Protein AF-A0A225WEY0-F1 (afdb_monomer_lite)

Organism: NCBI:txid4795

Foldseek 3Di:
DDDDPVVVQVVCVVVVHDNPDPPPPDDQQADPDPPPPVLQVLLCQQPVVPVVDVVCSRVSRSVLSNCVVCVVVCPVPDDPPDCSCVGPSNVPD

pLDDT: mean 79.45, std 14.99, range [35.69, 96.19]

Sequence (93 aa):
MTATLGDHYLGRVVDGLPQNKPLFSVLPPHFADPHDNFVRECTRHTFSVLESGTHIRSVLELCLASLVKHDVFLHEILPSTHLVFTSYLFRNT

Secondary structure (DSSP, 8-state):
----THHHHHHHHHTT--TT-GGGGSPPS--S-TT-H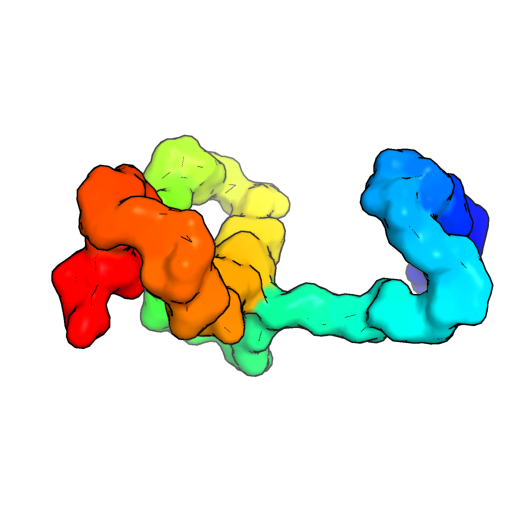HHHHHHHHHTTTTTT-GGGHHHHHHHHHHHHHTHHHHHHHS-TT-GGGGSTTTTT-

Radius of gyration: 16.0 Å; chains: 1; bounding box: 41×25×38 Å

Structure (mmCIF, N/CA/C/O backbone):
data_AF-A0A225WEY0-F1
#
_entry.id   AF-A0A225WEY0-F1
#
loop_
_atom_site.group_PDB
_atom_site.id
_atom_site.type_symbol
_atom_site.label_atom_id
_atom_site.label_alt_id
_atom_site.label_comp_id
_atom_site.label_asym_id
_atom_site.label_entity_id
_atom_site.label_seq_id
_atom_site.pdbx_PDB_ins_code
_atom_site.Cartn_x
_atom_site.Cartn_y
_atom_site.Cartn_z
_atom_site.occupancy
_atom_site.B_iso_or_equiv
_atom_site.auth_seq_id
_atom_site.auth_comp_id
_atom_site.auth_asym_id
_atom_site.auth_atom_id
_atom_site.pdbx_PDB_model_num
ATOM 1 N N . MET A 1 1 ? 18.243 1.603 -22.851 1.00 35.69 1 MET A N 1
ATOM 2 C CA . MET A 1 1 ? 18.906 2.631 -22.024 1.00 35.69 1 MET A CA 1
ATOM 3 C C . MET A 1 1 ? 19.049 2.029 -20.636 1.00 35.69 1 MET A C 1
ATOM 5 O O . MET A 1 1 ? 18.052 1.854 -19.955 1.00 35.69 1 MET A O 1
ATOM 9 N N . THR A 1 2 ? 20.231 1.510 -20.312 1.00 36.59 2 THR A N 1
ATOM 10 C CA . THR A 1 2 ? 20.489 0.737 -19.088 1.00 36.59 2 THR A CA 1
ATOM 11 C C . THR A 1 2 ? 20.743 1.698 -17.933 1.00 36.59 2 THR A C 1
ATOM 13 O O . THR A 1 2 ? 21.739 2.419 -17.969 1.00 36.59 2 THR A O 1
ATOM 16 N N . ALA A 1 3 ? 19.850 1.724 -16.942 1.00 44.62 3 ALA A N 1
ATOM 17 C CA . ALA A 1 3 ? 20.098 2.406 -15.676 1.00 44.62 3 ALA A CA 1
ATOM 18 C C . ALA A 1 3 ? 21.403 1.858 -15.067 1.00 44.62 3 ALA A C 1
ATOM 20 O O . ALA A 1 3 ? 21.605 0.647 -14.945 1.00 44.62 3 ALA A O 1
ATOM 21 N N . THR A 1 4 ? 22.361 2.751 -14.852 1.00 45.00 4 THR A N 1
ATOM 22 C CA . THR A 1 4 ? 23.733 2.451 -14.440 1.00 45.00 4 THR A CA 1
ATOM 23 C C . THR A 1 4 ? 23.761 2.016 -12.981 1.00 45.00 4 THR A C 1
ATOM 25 O O . THR A 1 4 ? 23.614 2.878 -12.130 1.00 45.00 4 THR A O 1
ATOM 28 N N . LEU A 1 5 ? 24.079 0.737 -12.729 1.00 54.31 5 LEU A N 1
ATOM 29 C CA . LEU A 1 5 ? 24.398 0.026 -11.464 1.00 54.31 5 LEU A CA 1
ATOM 30 C C . LEU A 1 5 ? 24.833 0.832 -10.208 1.00 54.31 5 LEU A C 1
ATOM 32 O O . LEU A 1 5 ? 24.734 0.311 -9.094 1.00 54.31 5 LEU A O 1
ATOM 36 N N . GLY A 1 6 ? 25.361 2.049 -10.357 1.00 52.78 6 GLY A N 1
ATOM 37 C CA . GLY A 1 6 ? 25.686 2.966 -9.265 1.00 52.78 6 GLY A CA 1
ATOM 38 C C . GLY A 1 6 ? 24.462 3.542 -8.542 1.00 52.78 6 GLY A C 1
ATOM 39 O O . GLY A 1 6 ? 24.537 3.741 -7.330 1.00 52.78 6 GLY A O 1
ATOM 40 N N . ASP A 1 7 ? 23.332 3.728 -9.231 1.00 57.69 7 ASP A N 1
ATOM 41 C CA . ASP A 1 7 ? 22.053 4.112 -8.609 1.00 57.69 7 ASP A CA 1
ATOM 42 C C . ASP A 1 7 ? 21.553 3.030 -7.640 1.00 57.69 7 ASP A C 1
ATOM 44 O O . ASP A 1 7 ? 21.174 3.321 -6.506 1.00 57.69 7 ASP A O 1
ATOM 48 N N . HIS A 1 8 ? 21.681 1.762 -8.027 1.00 61.75 8 HIS A N 1
ATOM 49 C CA . HIS A 1 8 ? 21.343 0.621 -7.192 1.00 61.75 8 HIS A CA 1
ATOM 50 C C . HIS A 1 8 ? 22.252 0.504 -5.959 1.00 61.75 8 HIS A C 1
ATOM 52 O O . HIS A 1 8 ? 21.784 0.072 -4.910 1.00 61.75 8 HIS A O 1
ATOM 58 N N . TYR A 1 9 ? 23.547 0.839 -6.045 1.00 65.00 9 TYR A N 1
ATOM 59 C CA . TYR A 1 9 ? 24.442 0.790 -4.877 1.00 65.00 9 TYR A CA 1
ATOM 60 C C . TYR A 1 9 ? 24.156 1.925 -3.894 1.00 65.00 9 TYR A C 1
ATOM 62 O O . TYR A 1 9 ? 24.022 1.672 -2.699 1.00 65.00 9 TYR A O 1
ATOM 70 N N . LEU A 1 10 ? 24.035 3.159 -4.390 1.00 70.00 10 LEU A N 1
ATOM 71 C CA . LEU A 1 10 ? 23.766 4.312 -3.536 1.00 70.00 10 LEU A CA 1
ATOM 72 C C . LEU A 1 10 ? 22.387 4.195 -2.871 1.00 70.00 10 LEU A C 1
ATOM 74 O O . LEU A 1 10 ? 22.286 4.417 -1.668 1.00 70.00 10 LEU A O 1
ATOM 78 N N . GLY A 1 11 ? 21.368 3.745 -3.615 1.00 68.38 11 GLY A N 1
ATOM 79 C CA . GLY A 1 11 ? 20.051 3.426 -3.060 1.00 68.38 11 GLY A CA 1
ATOM 80 C C . GLY A 1 11 ? 20.137 2.406 -1.922 1.00 68.38 11 GLY A C 1
ATOM 81 O O . GLY A 1 11 ? 19.627 2.658 -0.838 1.00 68.38 11 GLY A O 1
ATOM 82 N N . ARG A 1 12 ? 20.907 1.317 -2.089 1.00 65.44 12 ARG A N 1
ATOM 83 C CA . ARG A 1 12 ? 21.121 0.324 -1.014 1.00 65.44 12 ARG A CA 1
ATOM 84 C C . ARG A 1 12 ? 21.752 0.916 0.243 1.00 65.44 12 ARG A C 1
ATOM 86 O O . ARG A 1 12 ? 21.381 0.520 1.344 1.00 65.44 12 ARG A O 1
ATOM 93 N N . VAL A 1 13 ? 22.725 1.813 0.085 1.00 70.19 13 VAL A N 1
ATOM 94 C CA . VAL A 1 13 ? 23.390 2.470 1.220 1.00 70.19 13 VAL A CA 1
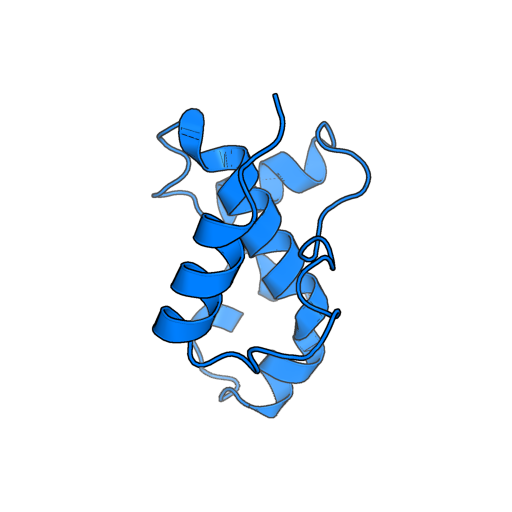ATOM 95 C C . VAL A 1 13 ? 22.405 3.360 1.975 1.00 70.19 13 VAL A C 1
ATOM 97 O O . VAL A 1 13 ? 22.395 3.337 3.203 1.00 70.19 13 VAL A O 1
ATOM 100 N N . VAL A 1 14 ? 21.573 4.109 1.250 1.00 73.50 14 VAL A N 1
ATOM 1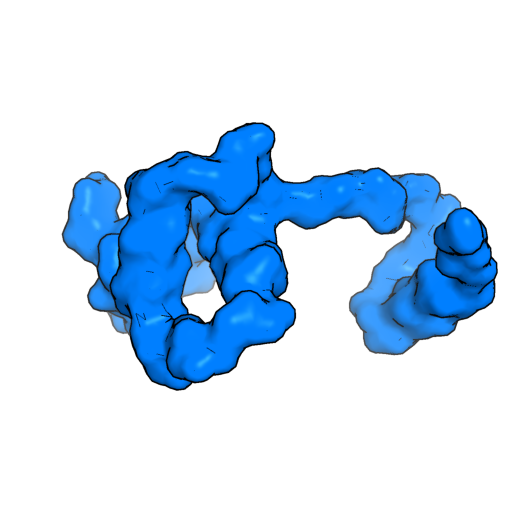01 C CA . VAL A 1 14 ? 20.582 5.021 1.836 1.00 73.50 14 VAL A CA 1
ATOM 102 C C . VAL A 1 14 ? 19.432 4.257 2.501 1.00 73.50 14 VAL A C 1
ATOM 104 O O . VAL A 1 14 ? 19.034 4.614 3.606 1.00 73.50 14 VAL A O 1
ATOM 107 N N . ASP A 1 15 ? 18.966 3.164 1.894 1.00 69.81 15 ASP A N 1
ATOM 108 C CA . ASP A 1 15 ? 17.844 2.355 2.392 1.00 69.81 15 ASP A CA 1
ATOM 109 C C . ASP A 1 15 ? 18.254 1.344 3.485 1.00 69.81 15 ASP A C 1
ATOM 111 O O . ASP A 1 15 ? 17.428 0.573 3.975 1.00 69.81 15 ASP A O 1
ATOM 115 N N . GLY A 1 16 ? 19.539 1.305 3.869 1.00 70.31 16 GLY A N 1
ATOM 116 C CA . GLY A 1 16 ? 20.061 0.388 4.891 1.00 70.31 16 GLY A CA 1
ATOM 117 C C . GLY A 1 16 ? 20.056 -1.089 4.476 1.00 70.31 16 GLY A C 1
ATOM 118 O O . GLY A 1 16 ? 20.081 -1.982 5.326 1.00 70.31 16 GLY A O 1
ATOM 119 N N . LEU A 1 17 ? 20.014 -1.371 3.172 1.00 68.56 17 LEU A N 1
ATOM 120 C CA . LEU A 1 17 ? 19.881 -2.723 2.637 1.00 68.56 17 LEU A CA 1
ATOM 121 C C . LEU A 1 17 ? 21.238 -3.435 2.483 1.00 68.56 17 LEU A C 1
ATOM 123 O O . LEU A 1 17 ? 22.269 -2.794 2.259 1.00 68.56 17 LEU A O 1
ATOM 127 N N . PRO A 1 18 ? 21.278 -4.784 2.539 1.00 66.69 18 PRO A N 1
ATOM 128 C CA . PRO A 1 18 ? 22.521 -5.541 2.397 1.00 66.69 18 PRO A CA 1
ATOM 129 C C . PRO A 1 18 ? 23.185 -5.308 1.031 1.00 66.69 18 PRO A C 1
ATOM 131 O O . PRO A 1 18 ? 22.681 -5.741 -0.005 1.00 66.69 18 PRO A O 1
ATOM 134 N N . GLN A 1 19 ? 24.361 -4.677 1.031 1.00 64.12 19 GLN A N 1
ATOM 135 C CA . GLN A 1 19 ? 25.052 -4.209 -0.182 1.00 64.12 19 GLN A CA 1
ATOM 136 C C . GLN A 1 19 ? 25.464 -5.330 -1.154 1.00 64.12 19 GLN A C 1
ATOM 138 O O . GLN A 1 19 ? 25.548 -5.085 -2.357 1.00 64.12 19 GLN A O 1
ATOM 143 N N . ASN A 1 20 ? 25.685 -6.543 -0.632 1.00 66.50 20 ASN A N 1
ATOM 144 C CA . ASN A 1 20 ? 26.251 -7.689 -1.354 1.00 66.50 20 ASN A CA 1
ATOM 145 C C . ASN A 1 20 ? 25.244 -8.822 -1.632 1.00 66.50 20 ASN A C 1
ATOM 147 O O . ASN A 1 20 ? 25.653 -9.907 -2.042 1.00 66.50 20 ASN A O 1
ATOM 151 N N . LYS A 1 21 ? 23.937 -8.623 -1.395 1.00 61.66 21 LYS A N 1
ATOM 152 C CA . LYS A 1 21 ? 22.922 -9.642 -1.719 1.00 61.66 21 LYS A CA 1
ATOM 153 C C . LYS A 1 21 ? 22.286 -9.358 -3.091 1.00 61.66 21 LYS A C 1
ATOM 155 O O . LYS A 1 21 ? 21.805 -8.249 -3.303 1.00 61.66 21 LYS A O 1
ATOM 160 N N . PRO A 1 22 ? 22.196 -10.351 -4.001 1.00 58.25 22 PRO A N 1
ATOM 161 C CA . PRO A 1 22 ? 21.637 -10.168 -5.350 1.00 58.25 22 PRO A CA 1
ATOM 162 C C . PRO A 1 22 ? 20.111 -9.944 -5.379 1.00 58.25 22 PRO A C 1
ATOM 164 O O . PRO A 1 22 ? 19.540 -9.683 -6.433 1.00 58.25 22 PRO A O 1
ATOM 167 N N . LEU A 1 23 ? 19.435 -10.019 -4.227 1.00 56.59 23 LEU A N 1
ATOM 168 C CA . LEU A 1 23 ? 17.972 -10.018 -4.102 1.00 56.59 23 LEU A CA 1
ATOM 169 C C . LEU A 1 23 ? 17.296 -8.656 -4.354 1.00 56.59 23 LEU A C 1
ATOM 171 O O . LEU A 1 23 ? 16.080 -8.566 -4.245 1.00 56.59 23 LEU A O 1
ATOM 175 N N . PHE A 1 24 ? 18.034 -7.606 -4.723 1.00 54.38 24 PHE A N 1
ATOM 176 C CA . PHE A 1 24 ? 17.432 -6.301 -5.032 1.00 54.38 24 PHE A CA 1
ATOM 177 C C . PHE A 1 24 ? 16.851 -6.207 -6.456 1.00 54.38 24 PHE A C 1
ATOM 179 O O . PHE A 1 24 ? 16.208 -5.224 -6.794 1.00 54.38 24 PHE A O 1
ATOM 186 N N . SER A 1 25 ? 17.048 -7.228 -7.303 1.00 59.25 25 SER A N 1
ATOM 187 C CA . SER A 1 25 ? 16.404 -7.289 -8.632 1.00 59.25 25 SER A CA 1
ATOM 188 C C . SER A 1 25 ? 14.994 -7.890 -8.595 1.00 59.25 25 SER A C 1
ATOM 190 O O . SER A 1 25 ? 14.422 -8.175 -9.645 1.00 59.25 25 SER A O 1
ATOM 192 N N . VAL A 1 26 ? 14.437 -8.134 -7.405 1.00 67.56 26 VAL A N 1
ATOM 193 C CA . VAL A 1 26 ? 13.078 -8.659 -7.280 1.00 67.56 26 VAL A CA 1
ATOM 194 C C . VAL A 1 26 ? 12.108 -7.509 -7.506 1.00 67.56 26 VAL A C 1
ATOM 196 O O . VAL A 1 26 ? 12.063 -6.558 -6.729 1.00 67.56 26 VAL A O 1
ATOM 199 N N . LEU A 1 27 ? 11.354 -7.604 -8.600 1.00 73.50 27 LEU A N 1
ATOM 200 C CA . LEU A 1 27 ? 10.272 -6.680 -8.907 1.00 73.50 27 LEU A CA 1
ATOM 201 C C . LEU A 1 27 ? 9.336 -6.609 -7.684 1.00 73.50 27 LEU A C 1
ATOM 203 O O . LEU A 1 27 ? 8.959 -7.672 -7.172 1.00 73.50 27 LEU A O 1
ATOM 207 N N . PRO A 1 28 ? 8.977 -5.408 -7.189 1.00 80.81 28 PRO A N 1
ATOM 208 C CA . PRO A 1 28 ? 8.024 -5.288 -6.096 1.00 80.81 28 PRO A CA 1
ATOM 209 C C . PRO A 1 28 ? 6.725 -6.038 -6.423 1.00 80.81 28 PRO A C 1
ATOM 211 O O . PRO A 1 28 ? 6.437 -6.304 -7.600 1.00 80.81 28 PRO A O 1
ATOM 214 N N . PRO A 1 29 ? 5.926 -6.391 -5.399 1.00 89.69 29 PRO A N 1
ATOM 215 C CA . PRO A 1 29 ? 4.588 -6.915 -5.621 1.00 89.69 29 PRO A CA 1
ATOM 216 C C . PRO A 1 29 ? 3.859 -6.049 -6.650 1.00 89.69 29 PRO A C 1
ATOM 218 O O . PRO A 1 29 ? 3.822 -4.826 -6.531 1.00 89.69 29 PRO A O 1
ATOM 221 N N . HIS A 1 30 ? 3.341 -6.689 -7.690 1.00 91.00 30 HIS A N 1
ATOM 222 C CA . HIS A 1 30 ? 2.684 -6.033 -8.811 1.00 91.00 30 HIS A CA 1
ATOM 223 C C . HIS A 1 30 ? 1.542 -6.917 -9.299 1.00 91.00 30 HIS A C 1
ATOM 225 O O . HIS A 1 30 ? 1.570 -8.142 -9.145 1.00 91.00 30 HIS A O 1
ATOM 231 N N . PHE A 1 31 ? 0.534 -6.286 -9.887 1.00 90.88 31 PHE A N 1
ATOM 232 C CA . PHE A 1 31 ? -0.547 -6.996 -10.553 1.00 90.88 31 PHE A CA 1
ATOM 233 C C . PHE A 1 31 ? -0.089 -7.441 -11.943 1.00 90.88 31 PHE A C 1
ATOM 235 O O . PHE A 1 31 ? 0.660 -6.730 -12.612 1.00 90.88 31 PHE A O 1
ATOM 242 N N . ALA A 1 32 ? -0.518 -8.632 -12.364 1.00 88.19 32 ALA A N 1
ATOM 243 C CA . ALA A 1 32 ? -0.111 -9.204 -13.647 1.00 88.19 32 ALA A CA 1
ATOM 244 C C . ALA A 1 32 ? -0.666 -8.413 -14.843 1.00 88.19 32 ALA A C 1
ATOM 246 O O . ALA A 1 32 ? 0.010 -8.303 -15.864 1.00 88.19 32 ALA A O 1
ATOM 247 N N . ASP A 1 33 ? -1.874 -7.860 -14.704 1.00 87.81 33 ASP A N 1
ATOM 248 C CA . ASP A 1 33 ? -2.517 -7.021 -15.713 1.00 87.81 33 ASP A CA 1
ATOM 249 C C . ASP A 1 33 ? -2.505 -5.537 -15.279 1.00 87.81 33 ASP A C 1
ATOM 251 O O . ASP A 1 33 ? -3.217 -5.164 -14.342 1.00 87.81 33 ASP A O 1
ATOM 255 N N . PRO A 1 34 ? -1.733 -4.665 -15.957 1.00 73.12 34 PRO A N 1
ATOM 256 C CA . PRO A 1 34 ? -1.702 -3.219 -15.699 1.00 73.12 34 PRO A CA 1
ATOM 257 C C . PRO A 1 34 ? -2.996 -2.481 -16.083 1.00 73.12 34 PRO A C 1
ATOM 259 O O . PRO A 1 34 ? -3.171 -1.296 -15.779 1.00 73.12 34 PRO A O 1
ATOM 262 N N . HIS A 1 35 ? -3.882 -3.134 -16.833 1.00 81.19 35 HIS A N 1
ATOM 263 C CA . HIS A 1 35 ? -5.116 -2.558 -17.357 1.00 81.19 35 HIS A CA 1
ATOM 264 C C . HIS A 1 35 ? -6.371 -3.111 -16.682 1.00 81.19 35 HIS A C 1
ATOM 266 O O . HIS A 1 35 ? -7.478 -2.729 -17.071 1.00 81.19 35 HIS A O 1
ATOM 272 N N . ASP A 1 36 ? -6.211 -3.924 -15.637 1.00 90.75 36 ASP A N 1
ATOM 273 C CA . ASP A 1 36 ? -7.326 -4.450 -14.863 1.00 90.75 36 ASP A CA 1
ATOM 274 C C . ASP A 1 36 ? -8.142 -3.301 -14.243 1.00 90.75 36 ASP A C 1
ATOM 276 O O . ASP A 1 36 ? -7.676 -2.537 -13.392 1.00 90.75 36 ASP A O 1
ATOM 280 N N . ASN A 1 37 ? -9.395 -3.168 -14.685 1.00 89.75 37 ASN A N 1
ATOM 281 C CA . ASN A 1 37 ? -10.300 -2.126 -14.209 1.00 89.75 37 ASN A CA 1
ATOM 282 C C . ASN A 1 37 ? -10.624 -2.271 -12.717 1.00 89.75 37 ASN A C 1
ATOM 284 O O . ASN A 1 37 ? -10.869 -1.262 -12.059 1.00 89.75 37 ASN A O 1
ATOM 288 N N . PHE A 1 38 ? -10.589 -3.489 -12.174 1.00 90.19 38 PHE A N 1
ATOM 289 C CA . PHE A 1 38 ? -10.786 -3.724 -10.750 1.00 90.19 38 PHE A CA 1
ATOM 290 C C . PHE A 1 38 ? -9.620 -3.171 -9.930 1.00 90.19 38 PHE A C 1
ATOM 292 O O . PHE A 1 38 ? -9.840 -2.442 -8.964 1.00 90.19 38 PHE A O 1
ATOM 299 N N . VAL A 1 39 ? -8.380 -3.455 -10.344 1.00 90.12 39 VAL A N 1
ATOM 300 C CA . VAL A 1 39 ? -7.174 -2.912 -9.696 1.00 90.12 39 VAL A CA 1
ATOM 301 C C . VAL A 1 39 ? -7.206 -1.389 -9.722 1.00 90.12 39 VAL A C 1
ATOM 303 O O . VAL A 1 39 ? -7.005 -0.751 -8.693 1.00 90.12 39 VAL A O 1
ATOM 306 N N . ARG A 1 40 ? -7.545 -0.807 -10.875 1.00 88.88 40 ARG A N 1
ATOM 307 C CA . ARG A 1 40 ? -7.660 0.647 -11.052 1.00 88.88 40 ARG A CA 1
ATOM 308 C C . ARG A 1 40 ? -8.641 1.283 -10.086 1.00 88.88 40 ARG A C 1
ATOM 310 O O . ARG A 1 40 ? -8.316 2.276 -9.440 1.00 88.88 40 ARG A O 1
ATOM 317 N N . GLU A 1 41 ? -9.832 0.709 -9.995 1.00 89.69 41 GLU A N 1
ATOM 318 C CA . GLU A 1 41 ? -10.887 1.225 -9.136 1.00 89.69 41 GLU A CA 1
ATOM 319 C C . GLU A 1 41 ? -10.519 1.076 -7.654 1.00 89.69 41 GLU A C 1
ATOM 321 O O . GLU A 1 41 ? -10.678 2.015 -6.870 1.00 89.69 41 GLU A O 1
ATOM 326 N N . CYS A 1 42 ? -9.918 -0.055 -7.275 1.00 90.06 42 CYS A N 1
ATOM 327 C CA . CYS A 1 42 ? -9.389 -0.266 -5.930 1.00 90.06 42 CYS A CA 1
ATOM 328 C C . CYS A 1 42 ? -8.283 0.739 -5.576 1.00 90.06 42 CYS A C 1
ATOM 330 O O . CYS A 1 42 ? -8.310 1.315 -4.484 1.00 90.06 42 CYS A O 1
ATOM 332 N N . THR A 1 43 ? -7.334 0.993 -6.481 1.00 90.31 43 THR A N 1
ATOM 333 C CA . THR A 1 43 ? -6.275 1.998 -6.301 1.00 90.31 43 THR A CA 1
ATOM 334 C C . THR A 1 43 ? -6.876 3.384 -6.102 1.00 90.31 43 THR A C 1
ATOM 336 O O . THR A 1 43 ? -6.515 4.069 -5.143 1.00 90.31 43 THR A O 1
ATOM 339 N N . ARG A 1 44 ? -7.836 3.776 -6.947 1.00 89.31 44 ARG A N 1
ATOM 340 C CA . ARG A 1 44 ? -8.547 5.054 -6.849 1.00 89.31 44 ARG A CA 1
ATOM 341 C C . ARG A 1 44 ? -9.268 5.220 -5.518 1.00 89.31 44 ARG A C 1
ATOM 343 O O . ARG A 1 44 ? -9.176 6.273 -4.896 1.00 89.31 44 ARG A O 1
ATOM 350 N N . HIS A 1 45 ? -9.976 4.198 -5.049 1.00 90.50 45 HIS A N 1
ATOM 351 C CA . HIS A 1 45 ? -10.681 4.285 -3.771 1.00 90.50 45 HIS A CA 1
ATOM 352 C C . HIS A 1 45 ? -9.737 4.295 -2.568 1.00 90.50 45 HIS A C 1
ATOM 354 O O . HIS A 1 45 ? -9.973 5.036 -1.613 1.00 90.50 45 HIS A O 1
ATOM 360 N N . THR A 1 46 ? -8.660 3.514 -2.625 1.00 90.00 46 THR A N 1
ATOM 361 C CA . THR A 1 46 ? -7.691 3.399 -1.526 1.00 90.00 46 THR A CA 1
ATOM 362 C C . THR A 1 46 ? -6.832 4.659 -1.402 1.00 90.00 46 THR A C 1
ATOM 364 O O . THR A 1 46 ? -6.562 5.112 -0.293 1.00 90.00 46 THR A O 1
ATOM 367 N N . PHE A 1 47 ? -6.462 5.277 -2.527 1.00 89.56 47 PHE A N 1
ATOM 368 C CA . PHE A 1 47 ? -5.577 6.444 -2.596 1.00 89.56 47 PHE A CA 1
ATOM 369 C C . PHE A 1 47 ? -6.266 7.669 -3.209 1.00 89.56 47 PHE A C 1
ATOM 371 O O . PHE A 1 47 ? -5.653 8.430 -3.956 1.00 89.56 47 PHE A O 1
ATOM 378 N N . SER A 1 48 ? -7.538 7.882 -2.873 1.00 85.81 48 SER A N 1
ATOM 379 C CA . SER A 1 48 ? -8.411 8.891 -3.500 1.00 85.81 48 SER A CA 1
ATOM 380 C C . SER A 1 48 ? -7.859 10.320 -3.503 1.00 85.81 48 SER A C 1
ATOM 382 O O . SER A 1 48 ? -8.080 11.063 -4.454 1.00 85.81 48 SER A O 1
ATOM 384 N N . VAL A 1 49 ? -7.098 10.706 -2.476 1.00 83.88 49 VAL A N 1
ATOM 385 C CA . VAL A 1 49 ? -6.453 12.030 -2.395 1.00 83.88 49 VAL A CA 1
ATOM 386 C C . VAL A 1 49 ? -5.257 12.142 -3.352 1.00 83.88 49 VAL A C 1
ATOM 388 O O . VAL A 1 49 ? -4.997 13.206 -3.916 1.00 83.88 49 VAL A O 1
ATOM 391 N N . LEU A 1 50 ? -4.533 11.039 -3.550 1.00 80.81 50 LEU A N 1
ATOM 392 C CA . LEU A 1 50 ? -3.283 10.986 -4.309 1.00 80.81 50 LEU A CA 1
ATOM 393 C C . LEU A 1 50 ? -3.518 10.729 -5.805 1.00 80.81 50 LEU A C 1
ATOM 395 O O . LEU A 1 50 ? -2.740 11.188 -6.635 1.00 80.81 50 LEU A O 1
ATOM 399 N N . GLU A 1 51 ? -4.605 10.050 -6.175 1.00 69.50 51 GLU A N 1
ATOM 400 C CA . GLU A 1 51 ? -4.897 9.689 -7.572 1.00 69.50 51 GLU A CA 1
ATOM 401 C C . GLU A 1 51 ? -5.253 10.893 -8.473 1.00 69.50 51 GLU A C 1
ATOM 403 O O . GLU A 1 51 ? -5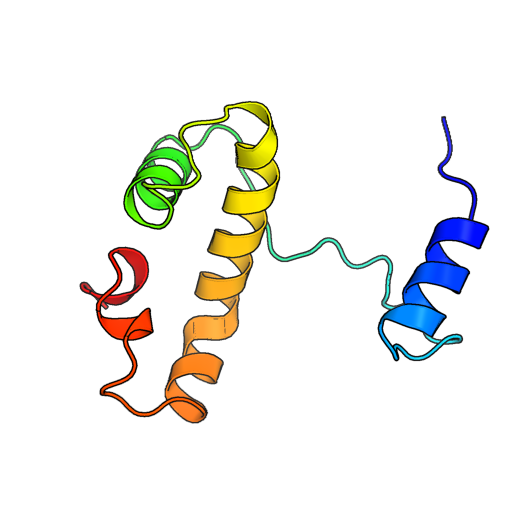.380 10.756 -9.687 1.00 69.50 51 GLU A O 1
ATOM 408 N N . SER A 1 52 ? -5.339 12.102 -7.908 1.00 68.12 52 SER A N 1
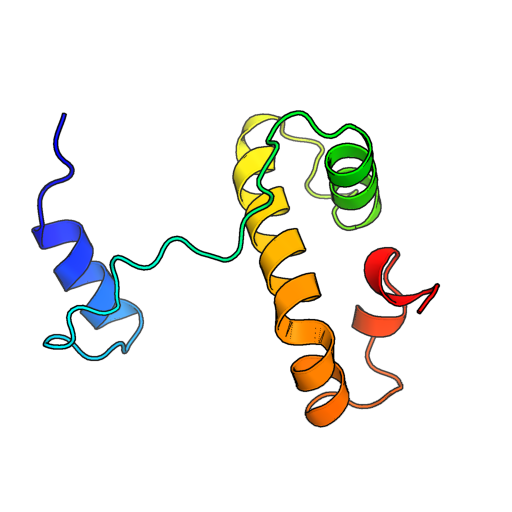ATOM 409 C CA . SER A 1 52 ? -5.535 13.351 -8.658 1.00 68.12 52 SER A CA 1
ATOM 410 C C . SER A 1 52 ? -4.435 13.628 -9.701 1.00 68.12 52 SER A C 1
ATOM 412 O O . SER A 1 52 ? -4.665 14.383 -10.647 1.00 68.12 52 SER A O 1
ATOM 414 N N . GLY A 1 53 ? -3.263 12.989 -9.579 1.00 66.00 53 GLY A N 1
ATOM 415 C CA . GLY A 1 53 ? -2.194 13.010 -10.578 1.00 66.00 53 GLY A CA 1
ATOM 416 C C . GLY A 1 53 ? -2.048 11.679 -11.323 1.00 66.00 53 GLY A C 1
ATOM 417 O O . GLY A 1 53 ? -1.644 10.672 -10.744 1.00 66.00 53 GLY A O 1
ATOM 418 N N . THR A 1 54 ? -2.253 11.680 -12.644 1.00 67.25 54 THR A N 1
ATOM 419 C CA . THR A 1 54 ? -2.073 10.492 -13.509 1.00 67.25 54 THR A CA 1
ATOM 420 C C . THR A 1 54 ? -0.649 9.924 -13.483 1.00 67.25 54 THR A C 1
ATOM 422 O O . THR A 1 54 ? -0.449 8.739 -13.741 1.00 67.25 54 THR A O 1
ATOM 425 N N . HIS A 1 55 ? 0.343 10.747 -13.137 1.00 80.81 55 HIS A N 1
ATOM 426 C CA . HIS A 1 55 ? 1.764 10.397 -13.183 1.00 80.81 55 HIS A CA 1
ATOM 427 C C . HIS A 1 55 ? 2.230 9.448 -12.073 1.00 80.81 55 HIS A C 1
ATOM 429 O O . HIS A 1 55 ? 3.261 8.803 -12.240 1.00 80.81 55 HIS A O 1
ATOM 435 N N . ILE A 1 56 ? 1.500 9.341 -10.957 1.00 86.69 56 ILE A N 1
ATOM 436 C CA . ILE A 1 56 ? 1.906 8.479 -9.833 1.00 86.69 56 ILE A CA 1
ATOM 437 C C . ILE A 1 56 ? 1.120 7.173 -9.763 1.00 86.69 56 ILE A C 1
ATOM 439 O O . ILE A 1 56 ? 1.387 6.339 -8.902 1.00 86.69 56 ILE A O 1
ATOM 443 N N . ARG A 1 57 ? 0.170 6.960 -10.677 1.00 86.62 57 ARG A N 1
ATOM 444 C CA . ARG A 1 57 ? -0.746 5.819 -10.623 1.00 86.62 57 ARG A CA 1
ATOM 445 C C . ARG A 1 57 ? -0.022 4.473 -10.587 1.00 86.62 57 ARG A C 1
ATOM 447 O O . ARG A 1 57 ? -0.343 3.652 -9.738 1.00 86.62 57 ARG A O 1
ATOM 454 N N . SER A 1 58 ? 0.982 4.270 -11.437 1.00 86.19 58 SER A N 1
ATOM 455 C CA . SER A 1 58 ? 1.753 3.019 -11.443 1.00 86.19 58 SER A CA 1
ATOM 456 C C . SER A 1 58 ? 2.466 2.770 -10.111 1.00 86.19 58 SER A C 1
ATOM 458 O O . SER A 1 58 ? 2.580 1.630 -9.680 1.00 86.19 58 SER A O 1
ATOM 460 N N . VAL A 1 59 ? 2.896 3.827 -9.415 1.00 88.88 59 VAL A N 1
ATOM 461 C CA . VAL A 1 59 ? 3.476 3.707 -8.069 1.00 88.88 59 VAL A CA 1
ATOM 462 C C . VAL A 1 59 ? 2.399 3.326 -7.053 1.00 88.88 59 VAL A C 1
ATOM 464 O O . VAL A 1 59 ? 2.618 2.434 -6.240 1.00 88.88 59 VAL A O 1
ATOM 467 N N . LEU A 1 60 ? 1.214 3.939 -7.128 1.00 91.00 60 LEU A N 1
ATOM 468 C CA . LEU A 1 60 ? 0.089 3.609 -6.247 1.00 91.00 60 LEU A CA 1
ATOM 469 C C . LEU A 1 60 ? -0.400 2.164 -6.442 1.00 91.00 60 LEU A C 1
ATOM 471 O O . LEU A 1 60 ? -0.772 1.512 -5.471 1.00 91.00 60 LEU A O 1
ATOM 475 N N . GLU A 1 61 ? -0.363 1.637 -7.667 1.00 91.50 61 GLU A N 1
ATOM 476 C CA . GLU A 1 61 ? -0.656 0.229 -7.965 1.00 91.50 61 GLU A CA 1
ATOM 477 C C . GLU A 1 61 ? 0.381 -0.712 -7.319 1.00 91.50 61 GLU A C 1
ATOM 479 O O . GLU A 1 61 ? -0.001 -1.717 -6.721 1.00 91.50 61 GLU A O 1
ATOM 484 N N . LEU A 1 62 ? 1.674 -0.360 -7.333 1.00 91.56 62 LEU A N 1
ATOM 485 C CA . LEU A 1 62 ? 2.714 -1.113 -6.611 1.00 91.56 62 LEU A CA 1
ATOM 486 C C . LEU A 1 62 ? 2.527 -1.051 -5.086 1.00 91.56 62 LEU A C 1
ATOM 488 O O . LEU A 1 62 ? 2.709 -2.054 -4.390 1.00 91.56 62 LEU A O 1
ATOM 492 N N . CYS A 1 63 ? 2.125 0.105 -4.549 1.00 91.75 63 CYS A N 1
ATOM 493 C CA . CYS A 1 63 ? 1.781 0.243 -3.134 1.00 91.75 63 CYS A CA 1
ATOM 494 C C . CYS A 1 63 ? 0.574 -0.632 -2.770 1.00 91.75 63 CYS A C 1
ATOM 496 O O . CYS A 1 63 ? 0.619 -1.342 -1.767 1.00 91.75 63 CYS A O 1
ATOM 498 N N . LEU A 1 64 ? -0.474 -0.629 -3.601 1.00 92.75 64 LEU A N 1
ATOM 499 C CA . LEU A 1 64 ? -1.661 -1.460 -3.401 1.00 92.75 64 LEU A CA 1
ATOM 500 C C . LEU A 1 64 ? -1.299 -2.949 -3.399 1.00 92.75 64 LEU A C 1
ATOM 502 O O . LEU A 1 64 ? -1.659 -3.672 -2.473 1.00 92.75 64 LEU A O 1
ATOM 506 N N . ALA A 1 65 ? -0.537 -3.398 -4.397 1.00 93.50 65 ALA A N 1
ATOM 507 C CA . ALA A 1 65 ? -0.079 -4.780 -4.485 1.00 93.50 65 ALA A CA 1
ATOM 508 C C . ALA A 1 65 ? 0.776 -5.179 -3.273 1.00 93.50 65 ALA A C 1
ATOM 510 O O . ALA A 1 65 ? 0.676 -6.305 -2.785 1.00 93.50 65 ALA A O 1
ATOM 511 N N . SER A 1 66 ? 1.583 -4.252 -2.752 1.00 93.50 66 SER A N 1
ATOM 512 C CA . SER A 1 66 ? 2.377 -4.481 -1.544 1.00 93.50 66 SER A CA 1
ATOM 513 C C . SER A 1 66 ? 1.500 -4.645 -0.304 1.00 93.50 66 SER A C 1
ATOM 515 O O . SER A 1 66 ? 1.761 -5.549 0.484 1.00 93.50 66 SER A O 1
ATOM 517 N N . LEU A 1 67 ? 0.446 -3.841 -0.146 1.00 93.00 67 LEU A N 1
ATOM 518 C CA . LEU A 1 67 ? -0.507 -3.991 0.959 1.00 93.00 67 LEU A CA 1
ATOM 519 C C . LEU A 1 67 ? -1.225 -5.345 0.898 1.00 93.00 67 LEU A C 1
ATOM 521 O O . LEU A 1 67 ? -1.232 -6.068 1.888 1.00 93.00 67 LEU A O 1
ATOM 525 N N . VAL A 1 68 ? -1.738 -5.725 -0.277 1.00 92.94 68 VAL A N 1
ATOM 526 C CA . VAL A 1 68 ? -2.422 -7.015 -0.483 1.00 92.94 68 VAL A CA 1
ATOM 527 C C . VAL A 1 68 ? -1.487 -8.193 -0.211 1.00 92.94 68 VAL A C 1
ATOM 529 O O . VAL A 1 68 ? -1.859 -9.154 0.455 1.00 92.94 68 VAL A O 1
ATOM 532 N N . LYS A 1 69 ? -0.244 -8.132 -0.703 1.00 93.38 69 LYS A N 1
ATOM 533 C CA . LYS A 1 69 ? 0.732 -9.216 -0.534 1.00 93.38 69 LYS A CA 1
ATOM 534 C C . LYS A 1 69 ? 1.086 -9.478 0.933 1.00 93.38 69 LYS A C 1
ATOM 536 O O . LYS A 1 69 ? 1.429 -10.611 1.267 1.00 93.38 69 LYS A O 1
ATOM 541 N N . HIS A 1 70 ? 1.032 -8.446 1.772 1.00 93.12 70 HIS A N 1
ATOM 542 C CA . HIS A 1 70 ? 1.442 -8.501 3.174 1.00 93.12 70 HIS A CA 1
ATOM 543 C C . HIS A 1 70 ? 0.260 -8.425 4.150 1.00 93.12 70 HIS A C 1
ATOM 545 O O . HIS A 1 70 ? 0.484 -8.162 5.325 1.00 93.12 70 HIS A O 1
ATOM 551 N N . ASP A 1 71 ? -0.968 -8.683 3.697 1.00 92.19 71 ASP A N 1
ATOM 552 C CA . ASP A 1 71 ? -2.187 -8.650 4.516 1.00 92.19 71 ASP A CA 1
ATOM 553 C C . ASP A 1 71 ? -2.044 -9.402 5.855 1.00 92.19 71 ASP A C 1
ATOM 555 O O . ASP A 1 71 ? -2.158 -8.805 6.926 1.00 92.19 71 ASP A O 1
ATOM 559 N N . VAL A 1 72 ? -1.657 -10.681 5.800 1.00 92.56 72 VAL A N 1
ATOM 560 C CA . VAL A 1 72 ? -1.443 -11.518 6.995 1.00 92.56 72 VAL A CA 1
ATOM 561 C C . VAL A 1 72 ? -0.430 -10.886 7.950 1.00 92.56 72 VAL A C 1
ATOM 563 O O . VAL A 1 72 ? -0.681 -10.778 9.146 1.00 92.56 72 VAL A O 1
ATOM 566 N N . PHE A 1 73 ? 0.696 -10.407 7.416 1.00 93.81 73 PHE A N 1
ATOM 567 C CA . PHE A 1 73 ? 1.728 -9.754 8.216 1.00 93.81 73 PHE A CA 1
ATOM 568 C C . PHE A 1 73 ? 1.197 -8.476 8.878 1.00 93.81 73 PHE A C 1
ATOM 570 O O . PHE A 1 73 ? 1.446 -8.244 10.056 1.00 93.81 73 PHE A O 1
ATOM 577 N N . LEU A 1 74 ? 0.427 -7.655 8.159 1.00 93.56 74 LEU A N 1
ATOM 578 C CA . LEU A 1 74 ? -0.166 -6.439 8.719 1.00 93.56 74 LEU A CA 1
ATOM 579 C C . LEU A 1 74 ? -1.108 -6.762 9.882 1.00 93.56 74 LEU A C 1
ATOM 581 O O . LEU A 1 74 ? -1.053 -6.072 10.898 1.00 93.56 74 LEU A O 1
ATOM 585 N N . HIS A 1 75 ? -1.914 -7.819 9.766 1.00 93.50 75 HIS A N 1
ATOM 586 C CA . HIS A 1 75 ? -2.782 -8.296 10.845 1.00 93.50 75 HIS A CA 1
ATOM 587 C C . HIS A 1 75 ? -2.019 -8.842 12.058 1.00 93.50 75 HIS A C 1
ATOM 589 O O . HIS A 1 75 ? -2.506 -8.728 13.182 1.00 93.50 75 HIS A O 1
ATOM 595 N N . GLU A 1 76 ? -0.827 -9.405 11.858 1.00 95.50 76 GLU A N 1
ATOM 596 C CA . GLU A 1 76 ? 0.022 -9.884 12.951 1.00 95.50 76 GLU A CA 1
ATOM 597 C C . GLU A 1 76 ? 0.702 -8.741 13.717 1.00 95.50 76 GLU A C 1
ATOM 599 O O . GLU A 1 76 ? 0.853 -8.839 14.937 1.00 95.50 76 GLU A O 1
ATOM 604 N N . ILE A 1 77 ? 1.122 -7.665 13.034 1.00 96.19 77 ILE A N 1
ATOM 605 C CA . ILE A 1 77 ? 1.893 -6.592 13.688 1.00 96.19 77 ILE A CA 1
ATOM 606 C C . ILE A 1 77 ? 1.037 -5.423 14.172 1.00 96.19 77 ILE A C 1
ATOM 608 O O . ILE A 1 77 ? 1.421 -4.742 15.126 1.00 96.19 77 ILE 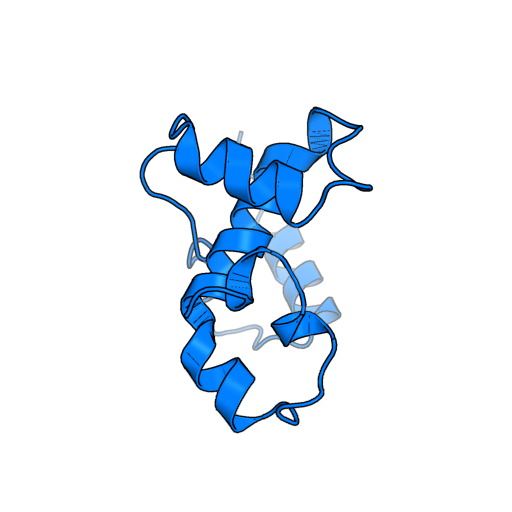A O 1
ATOM 612 N N . LEU A 1 78 ? -0.057 -5.110 13.472 1.00 94.38 78 LEU A N 1
ATOM 613 C CA . LEU A 1 78 ? -0.845 -3.912 13.743 1.00 94.38 78 LEU A CA 1
ATOM 614 C C . LEU A 1 78 ? -2.028 -4.239 14.659 1.00 94.38 78 LEU A C 1
ATOM 616 O O . LEU A 1 78 ? -2.672 -5.275 14.499 1.00 94.38 78 LEU A O 1
ATOM 620 N N . PRO A 1 79 ? -2.386 -3.334 15.587 1.00 93.38 79 PRO A N 1
ATOM 621 C CA . PRO A 1 79 ? -3.616 -3.478 16.352 1.00 93.38 79 PRO A CA 1
ATOM 622 C C . PRO A 1 79 ? -4.830 -3.567 15.424 1.00 93.38 79 PRO A C 1
ATOM 624 O O . PRO A 1 79 ? -4.905 -2.845 14.432 1.00 93.38 79 PRO A O 1
ATOM 627 N N . SER A 1 80 ? -5.841 -4.354 15.791 1.00 89.75 80 SER A N 1
ATOM 628 C CA . SER A 1 80 ? -7.091 -4.458 15.020 1.00 89.75 80 SER A CA 1
ATOM 629 C C . SER A 1 80 ? -7.839 -3.124 14.865 1.00 89.75 80 SER A C 1
ATOM 631 O O . SER A 1 80 ? -8.649 -2.968 13.957 1.00 89.75 80 SER A O 1
ATOM 633 N N . THR A 1 81 ? -7.551 -2.137 15.717 1.00 91.88 81 THR A N 1
ATOM 634 C CA . THR A 1 81 ? -8.089 -0.768 15.647 1.00 91.88 81 THR A CA 1
ATOM 635 C C . THR A 1 81 ? -7.300 0.161 14.720 1.00 91.88 81 THR A C 1
ATOM 637 O O . THR A 1 81 ? -7.634 1.341 14.602 1.00 91.88 81 THR A O 1
ATOM 640 N N . HIS A 1 82 ? -6.234 -0.327 14.082 1.00 92.19 82 HIS A N 1
ATOM 641 C CA . HIS A 1 82 ? -5.384 0.486 13.226 1.00 92.19 82 HIS A CA 1
ATOM 642 C C . HIS A 1 82 ? -6.156 1.007 12.005 1.00 92.19 82 HIS A C 1
ATOM 644 O O . HIS A 1 82 ? -6.886 0.273 11.340 1.00 92.19 82 HIS A O 1
ATOM 650 N N . LEU A 1 83 ? -5.946 2.283 11.662 1.00 89.88 83 LEU A N 1
ATOM 651 C CA . LEU A 1 83 ? -6.690 2.975 10.601 1.00 89.88 83 LEU A CA 1
ATOM 652 C C . LEU A 1 83 ? -6.559 2.314 9.224 1.00 89.88 83 LEU A C 1
ATOM 654 O O . LEU A 1 83 ? -7.465 2.437 8.402 1.00 89.88 83 LEU A O 1
ATOM 658 N N . VAL A 1 84 ? -5.476 1.574 8.974 1.00 89.19 84 VAL A N 1
ATOM 659 C CA . VAL A 1 84 ? -5.308 0.828 7.717 1.00 89.19 84 VAL A CA 1
ATOM 660 C C . VAL A 1 84 ? -6.456 -0.161 7.491 1.00 89.19 84 VAL A C 1
ATOM 662 O O . VAL A 1 84 ? -6.953 -0.251 6.373 1.00 89.19 84 VAL A O 1
ATOM 665 N N . PHE A 1 85 ? -6.969 -0.796 8.551 1.00 90.88 85 PHE A N 1
ATOM 666 C CA . PHE A 1 85 ? -8.076 -1.753 8.468 1.00 90.88 85 PHE A CA 1
ATOM 667 C C . PHE A 1 85 ? -9.437 -1.081 8.245 1.00 90.88 85 PHE A C 1
ATOM 669 O O . PHE A 1 85 ? -10.409 -1.731 7.880 1.00 90.88 85 PHE A O 1
ATOM 676 N N . THR A 1 86 ? -9.512 0.244 8.402 1.00 88.12 86 THR A N 1
ATOM 677 C CA . THR A 1 86 ? -10.704 1.031 8.042 1.00 88.12 86 THR A CA 1
ATOM 678 C C . THR A 1 86 ? -10.698 1.484 6.582 1.00 88.12 86 THR A C 1
ATOM 680 O O . THR A 1 86 ? -11.710 1.985 6.084 1.00 88.12 86 THR A O 1
ATOM 683 N N . SER A 1 87 ? -9.565 1.325 5.889 1.00 87.38 87 SER A N 1
ATOM 684 C CA . SER A 1 87 ? -9.431 1.707 4.486 1.00 87.38 87 SER A CA 1
ATOM 685 C C . SER A 1 87 ? -10.262 0.802 3.576 1.00 87.38 87 SER A C 1
ATOM 687 O O . SER A 1 87 ? -10.615 -0.320 3.936 1.00 87.38 87 SER A O 1
ATOM 689 N N . TYR A 1 88 ? -10.552 1.290 2.368 1.00 87.94 88 TYR A N 1
ATOM 690 C CA . TYR A 1 88 ? -11.346 0.563 1.374 1.00 87.94 88 TYR A CA 1
ATOM 691 C C . TYR A 1 88 ? -10.826 -0.860 1.115 1.00 87.94 88 TYR A C 1
ATOM 693 O O . TYR A 1 88 ? -11.625 -1.777 0.953 1.00 87.94 88 TYR A O 1
ATOM 701 N N . LEU A 1 89 ? -9.503 -1.041 1.134 1.00 87.25 89 LEU A N 1
ATOM 702 C CA . LEU A 1 89 ? -8.847 -2.303 0.810 1.00 87.25 89 LEU A CA 1
ATOM 703 C C . LEU A 1 89 ? -9.163 -3.435 1.802 1.00 87.25 89 LEU A C 1
ATOM 705 O O . LEU A 1 89 ? -9.355 -4.568 1.378 1.00 87.25 89 LEU A O 1
ATOM 709 N N . PHE A 1 90 ? -9.234 -3.127 3.099 1.00 86.19 90 PHE A N 1
ATOM 710 C CA . PHE A 1 90 ? -9.343 -4.121 4.181 1.00 86.19 90 PHE A CA 1
ATOM 711 C C . PHE A 1 90 ? -10.746 -4.192 4.803 1.00 86.19 90 PHE A C 1
ATOM 713 O O . PHE A 1 90 ? -10.993 -4.949 5.732 1.00 86.19 90 PHE A O 1
ATOM 720 N N . ARG A 1 91 ? -11.694 -3.383 4.317 1.00 78.44 91 ARG A N 1
ATOM 721 C CA . ARG A 1 91 ? -13.023 -3.258 4.935 1.00 78.44 91 ARG A CA 1
ATOM 722 C C . ARG A 1 91 ? -13.947 -4.462 4.691 1.00 78.44 91 ARG A C 1
ATOM 724 O O . ARG A 1 91 ? -14.964 -4.571 5.369 1.00 78.44 91 ARG A O 1
ATOM 731 N N . ASN A 1 92 ? -13.633 -5.312 3.712 1.00 60.50 92 ASN A N 1
ATOM 732 C CA . ASN A 1 92 ? -14.518 -6.369 3.198 1.00 60.50 92 ASN A CA 1
ATOM 733 C C . ASN A 1 92 ? -13.911 -7.785 3.252 1.00 60.50 92 ASN A C 1
ATOM 735 O O . ASN A 1 92 ? -14.438 -8.694 2.609 1.00 60.50 92 ASN A O 1
ATOM 739 N N . THR A 1 93 ? -12.801 -7.950 3.969 1.00 55.75 93 THR A N 1
ATOM 740 C CA . THR A 1 93 ? -12.145 -9.237 4.255 1.00 55.75 93 THR A CA 1
ATOM 741 C C . THR A 1 93 ? -12.631 -9.795 5.582 1.00 55.75 93 THR A C 1
ATOM 743 O O . THR A 1 93 ? -12.973 -10.995 5.620 1.00 55.75 93 THR A O 1
#